Protein AF-A0A535L8A8-F1 (afdb_monomer_lite)

Radius of gyration: 12.47 Å; chains: 1; bounding box: 31×17×32 Å

Sequence (52 aa):
MILPQVMDVVMDLGGNFTIEELKVGQHKTDTSLCRMEVAAPSAEQLERIVRA

pLDDT: mean 84.56, std 6.05, range [58.5, 90.56]

Structure (mmCIF, N/CA/C/O backbone):
data_AF-A0A535L8A8-F1
#
_entry.id   AF-A0A535L8A8-F1
#
loop_
_atom_site.group_PDB
_atom_site.id
_atom_site.type_symbol
_atom_site.label_atom_id
_atom_site.label_alt_id
_atom_site.label_comp_id
_atom_site.label_asym_id
_atom_site.label_entity_id
_atom_site.label_seq_id
_atom_site.pdbx_PDB_ins_code
_atom_site.Cartn_x
_atom_site.Cartn_y
_atom_site.Cartn_z
_atom_site.occupancy
_atom_site.B_iso_or_equiv
_atom_site.auth_seq_id
_atom_site.auth_comp_id
_atom_site.auth_asym_id
_atom_site.auth_atom_id
_atom_site.pdbx_PDB_model_num
ATOM 1 N N . MET A 1 1 ? 6.204 8.588 -12.562 1.00 58.50 1 MET A N 1
ATOM 2 C CA . MET A 1 1 ? 6.759 7.617 -11.596 1.00 58.50 1 MET A CA 1
ATOM 3 C C . MET A 1 1 ? 5.590 7.075 -10.798 1.00 58.50 1 MET A C 1
ATOM 5 O O . MET A 1 1 ? 4.949 7.872 -10.136 1.00 58.50 1 MET A O 1
ATOM 9 N N . ILE A 1 2 ? 5.258 5.790 -10.921 1.00 74.62 2 ILE A N 1
ATOM 10 C CA . ILE A 1 2 ? 4.013 5.240 -10.346 1.00 74.62 2 ILE A CA 1
ATOM 11 C C . ILE A 1 2 ? 4.255 4.693 -8.928 1.00 74.62 2 ILE A C 1
ATOM 13 O O . ILE A 1 2 ? 3.409 4.837 -8.059 1.00 74.62 2 ILE A O 1
ATOM 17 N N . LEU A 1 3 ? 5.447 4.141 -8.663 1.00 76.19 3 LEU A N 1
ATOM 18 C CA . LEU A 1 3 ? 5.768 3.502 -7.380 1.00 76.19 3 LEU A CA 1
ATOM 19 C C . LEU A 1 3 ? 5.620 4.426 -6.153 1.00 76.19 3 LEU A C 1
ATOM 21 O O . LEU A 1 3 ? 4.941 4.023 -5.214 1.00 76.19 3 LEU A O 1
ATOM 25 N N . PRO A 1 4 ? 6.207 5.643 -6.143 1.00 82.44 4 PRO A N 1
ATOM 26 C CA . PRO A 1 4 ? 6.105 6.529 -4.984 1.00 82.44 4 PRO A CA 1
ATOM 27 C C . PRO A 1 4 ? 4.671 7.009 -4.754 1.00 82.44 4 PRO A C 1
ATOM 29 O O . PRO A 1 4 ? 4.232 7.068 -3.618 1.00 82.44 4 PRO A O 1
ATOM 32 N N . GLN A 1 5 ? 3.913 7.257 -5.830 1.00 85.56 5 GLN A N 1
ATOM 33 C CA . GLN A 1 5 ? 2.513 7.677 -5.724 1.00 85.56 5 GLN A CA 1
ATOM 34 C C . GLN A 1 5 ? 1.642 6.623 -5.043 1.00 85.56 5 GLN A C 1
ATOM 36 O O . GLN A 1 5 ? 0.799 6.971 -4.227 1.00 85.56 5 GLN A O 1
ATOM 41 N N . VAL A 1 6 ? 1.850 5.339 -5.349 1.00 84.69 6 VAL A N 1
ATOM 42 C CA . VAL A 1 6 ? 1.103 4.262 -4.686 1.00 84.69 6 VAL A CA 1
ATOM 43 C C . VAL A 1 6 ? 1.438 4.216 -3.193 1.00 84.69 6 VAL A C 1
ATOM 45 O O . VAL A 1 6 ? 0.538 4.078 -2.373 1.00 84.69 6 VAL A O 1
ATOM 48 N N . MET A 1 7 ? 2.713 4.380 -2.828 1.00 85.25 7 MET A N 1
ATOM 49 C CA . MET A 1 7 ? 3.136 4.418 -1.421 1.00 85.25 7 MET A CA 1
ATOM 50 C C . MET A 1 7 ? 2.534 5.615 -0.678 1.00 85.25 7 MET A C 1
ATOM 52 O O . MET A 1 7 ? 2.052 5.448 0.441 1.00 85.25 7 MET A O 1
ATOM 56 N N . ASP A 1 8 ? 2.516 6.787 -1.314 1.00 88.81 8 ASP A N 1
ATOM 57 C CA . ASP A 1 8 ? 1.908 7.998 -0.759 1.00 88.81 8 ASP A CA 1
ATOM 58 C C . ASP A 1 8 ? 0.411 7.793 -0.503 1.00 88.81 8 ASP A C 1
ATOM 60 O O . ASP A 1 8 ? -0.057 8.065 0.596 1.00 88.81 8 ASP A O 1
ATOM 64 N N . VAL A 1 9 ? -0.329 7.211 -1.455 1.00 88.31 9 VAL A N 1
ATOM 65 C CA . VAL A 1 9 ? -1.764 6.916 -1.282 1.00 88.31 9 VAL A CA 1
ATOM 66 C C . VAL A 1 9 ? -2.011 5.969 -0.106 1.00 88.31 9 VAL A C 1
ATOM 68 O O . VAL A 1 9 ? -2.937 6.189 0.677 1.00 88.31 9 VAL A O 1
ATOM 71 N N . VAL A 1 10 ? -1.189 4.924 0.052 1.00 87.06 10 VAL A N 1
ATOM 72 C CA . VAL A 1 10 ? -1.321 3.998 1.188 1.00 87.06 10 VAL A CA 1
ATOM 73 C C . VAL A 1 10 ? -1.091 4.732 2.514 1.00 87.06 10 VAL A C 1
ATOM 75 O O . VAL A 1 10 ? -1.870 4.537 3.449 1.00 87.06 10 VAL A O 1
ATOM 78 N N . MET A 1 11 ? -0.072 5.597 2.593 1.00 87.06 11 MET A N 1
ATOM 79 C CA . MET A 1 11 ? 0.223 6.389 3.796 1.00 87.06 11 MET A CA 1
ATOM 80 C C . MET A 1 11 ? -0.862 7.429 4.097 1.00 87.06 11 MET A C 1
ATOM 82 O O . MET A 1 11 ? -1.285 7.539 5.248 1.00 87.06 11 MET A O 1
ATOM 86 N N . ASP A 1 12 ? -1.364 8.136 3.084 1.00 89.56 12 ASP A N 1
ATOM 87 C CA . ASP A 1 12 ? -2.422 9.148 3.216 1.00 89.56 12 ASP A CA 1
ATOM 88 C C . ASP A 1 12 ? -3.737 8.546 3.725 1.00 89.56 12 ASP A C 1
ATOM 90 O O . ASP A 1 12 ? -4.477 9.168 4.490 1.00 89.56 12 ASP A O 1
ATOM 94 N N . LEU A 1 13 ? -4.027 7.303 3.337 1.00 85.81 13 LEU A N 1
ATOM 95 C CA . LEU A 1 13 ? -5.200 6.561 3.801 1.00 85.81 13 LEU A CA 1
ATOM 96 C C . LEU A 1 13 ? -5.006 5.932 5.194 1.00 85.81 13 LEU A C 1
ATOM 98 O O . LEU A 1 13 ? -5.937 5.316 5.727 1.00 85.81 13 LEU A O 1
ATOM 102 N N . GLY A 1 14 ? -3.830 6.111 5.805 1.00 85.88 14 GLY A N 1
ATOM 103 C CA . GLY A 1 14 ? -3.476 5.559 7.112 1.00 85.88 14 GLY A CA 1
ATOM 104 C C . GLY A 1 14 ? -3.244 4.047 7.091 1.00 85.88 14 GLY A C 1
ATOM 105 O O . GLY A 1 14 ? -3.411 3.383 8.115 1.00 85.88 14 GLY A O 1
ATOM 106 N N . GLY A 1 15 ? -2.924 3.495 5.920 1.00 86.88 15 GLY A N 1
ATOM 107 C CA . GLY A 1 15 ? -2.507 2.112 5.748 1.00 86.88 15 GLY A CA 1
ATOM 108 C C . GLY A 1 15 ? -1.009 1.939 5.974 1.00 86.88 15 GLY A C 1
ATOM 109 O O . GLY A 1 15 ? -0.228 2.888 5.947 1.00 86.88 15 GLY A O 1
ATOM 110 N N . ASN A 1 16 ? -0.602 0.693 6.169 1.00 89.00 16 ASN A N 1
ATOM 111 C CA . ASN A 1 16 ? 0.790 0.298 6.265 1.00 89.00 16 ASN A CA 1
ATOM 112 C C . ASN A 1 16 ? 1.129 -0.594 5.069 1.00 89.00 16 ASN A C 1
ATOM 114 O O . ASN A 1 16 ? 0.335 -1.455 4.693 1.00 89.00 16 ASN A O 1
ATOM 118 N N . PHE A 1 17 ? 2.306 -0.420 4.476 1.00 88.00 17 PHE A N 1
ATOM 119 C CA . PHE A 1 17 ? 2.769 -1.286 3.395 1.00 88.00 17 PHE A CA 1
ATOM 120 C C . PHE A 1 17 ? 4.125 -1.890 3.732 1.00 88.00 17 PHE A C 1
ATOM 122 O O . PHE A 1 17 ? 4.934 -1.304 4.448 1.00 88.00 17 PHE A O 1
ATOM 129 N N . THR A 1 18 ? 4.374 -3.084 3.214 1.00 89.12 18 THR A N 1
ATOM 130 C CA . THR A 1 18 ? 5.665 -3.763 3.297 1.00 89.12 18 THR A CA 1
ATOM 131 C C . THR A 1 18 ? 6.031 -4.253 1.909 1.00 89.12 18 THR A C 1
ATOM 133 O O . THR A 1 18 ? 5.251 -4.937 1.257 1.00 89.12 18 THR A O 1
ATOM 136 N N . ILE A 1 19 ? 7.208 -3.869 1.420 1.00 88.06 19 ILE A N 1
ATOM 137 C CA . ILE A 1 19 ? 7.703 -4.345 0.127 1.00 88.06 19 ILE A CA 1
ATOM 138 C C . ILE A 1 19 ? 8.337 -5.713 0.356 1.00 88.06 19 ILE A C 1
ATOM 140 O O . ILE A 1 19 ? 9.358 -5.810 1.034 1.00 88.06 19 ILE A O 1
ATOM 144 N N . GLU A 1 20 ? 7.744 -6.757 -0.215 1.00 90.56 20 GLU A N 1
ATOM 145 C CA . GLU A 1 20 ? 8.300 -8.110 -0.149 1.00 90.56 20 GLU A CA 1
ATOM 146 C C . GLU A 1 20 ? 9.335 -8.336 -1.2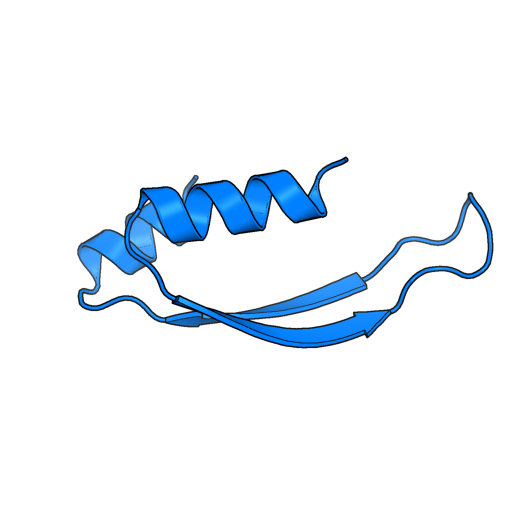52 1.00 90.56 20 GLU A C 1
ATOM 148 O O . GLU A 1 20 ? 10.383 -8.934 -1.023 1.00 90.56 20 GLU A O 1
ATOM 153 N N . GLU A 1 21 ? 9.055 -7.851 -2.464 1.00 88.62 21 GLU A N 1
ATOM 154 C CA . GLU A 1 21 ? 9.935 -8.061 -3.609 1.00 88.62 21 GLU A CA 1
ATOM 155 C C . GLU A 1 21 ? 9.887 -6.864 -4.556 1.00 88.62 21 GLU A C 1
ATOM 157 O O . GLU A 1 21 ? 8.827 -6.469 -5.034 1.00 88.62 21 GLU A O 1
ATOM 162 N N . LEU A 1 22 ? 11.050 -6.303 -4.877 1.00 85.94 22 LEU A N 1
ATOM 163 C CA . LEU A 1 22 ? 11.179 -5.246 -5.872 1.00 85.94 22 LEU A CA 1
ATOM 164 C C . LEU A 1 22 ? 12.169 -5.688 -6.948 1.00 85.94 22 LEU A C 1
ATOM 166 O O . LEU A 1 22 ? 13.378 -5.726 -6.727 1.00 85.94 22 LEU A O 1
ATOM 170 N N . LYS A 1 23 ? 11.652 -6.001 -8.135 1.00 84.88 23 LYS A N 1
ATOM 171 C CA . LYS A 1 23 ? 12.441 -6.270 -9.336 1.00 84.88 23 LYS A CA 1
ATOM 172 C C . LYS A 1 23 ? 12.450 -5.031 -10.206 1.00 84.88 23 LYS A C 1
ATOM 174 O O . LYS A 1 23 ? 11.507 -4.764 -10.948 1.00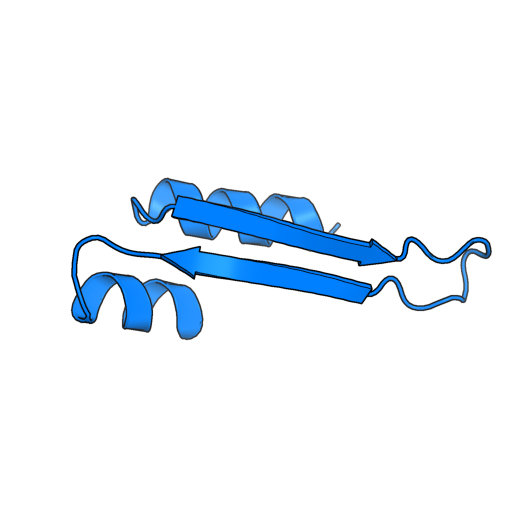 84.88 23 LYS A O 1
ATOM 179 N N . VAL A 1 24 ? 13.538 -4.280 -10.108 1.00 84.44 24 VAL A N 1
ATOM 180 C CA . VAL A 1 24 ? 13.808 -3.163 -11.010 1.00 84.44 24 VAL A CA 1
ATOM 181 C C . VAL A 1 24 ? 14.395 -3.731 -12.296 1.00 84.44 24 VAL A C 1
ATOM 183 O O . VAL A 1 24 ? 15.398 -4.445 -12.265 1.00 84.44 24 VAL A O 1
ATOM 186 N N . GLY A 1 25 ? 13.745 -3.437 -13.420 1.00 81.81 25 GLY A N 1
ATOM 187 C CA . GLY A 1 25 ? 14.256 -3.798 -14.737 1.00 81.81 25 GLY A CA 1
ATOM 188 C C . GLY A 1 25 ? 15.636 -3.176 -14.968 1.00 81.81 25 GLY A C 1
ATOM 189 O O . GLY A 1 25 ? 15.839 -2.001 -14.663 1.00 81.81 25 GLY A O 1
ATOM 190 N N . GLN A 1 26 ? 16.598 -3.949 -15.476 1.00 78.19 26 GLN A N 1
ATOM 191 C CA . GLN A 1 26 ? 17.953 -3.430 -15.716 1.00 78.19 26 GLN A CA 1
ATOM 192 C C . GLN A 1 26 ? 18.010 -2.539 -16.964 1.00 78.19 26 GLN A C 1
ATOM 194 O O . GLN A 1 26 ? 18.874 -1.666 -17.066 1.00 78.19 26 GLN A O 1
ATOM 199 N N . HIS A 1 27 ? 17.064 -2.710 -17.890 1.00 83.62 27 HIS A N 1
ATOM 200 C CA . HIS A 1 27 ? 16.934 -1.886 -19.085 1.00 83.62 27 HIS A CA 1
ATOM 201 C C . HIS A 1 27 ? 15.697 -0.982 -19.027 1.00 83.62 27 HIS A C 1
ATOM 203 O O . HIS A 1 27 ? 14.687 -1.309 -18.415 1.00 83.62 27 HIS A O 1
ATOM 209 N N . LYS A 1 28 ? 15.743 0.164 -19.723 1.00 69.56 28 LYS A N 1
ATOM 210 C CA . LYS A 1 28 ? 14.631 1.141 -19.779 1.00 69.56 28 LYS 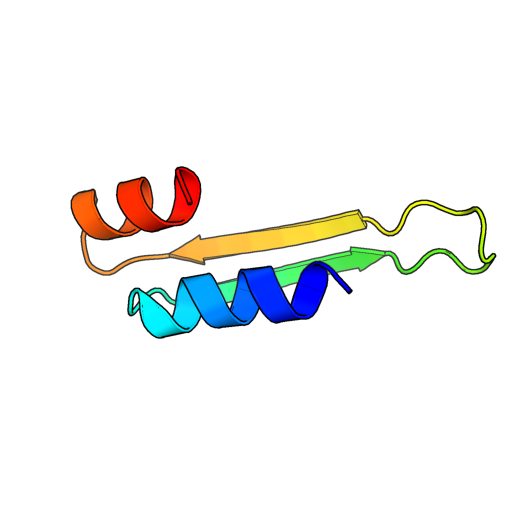A CA 1
ATOM 211 C C . LYS A 1 28 ? 13.318 0.573 -20.345 1.00 69.56 28 LYS A C 1
ATOM 213 O O . LYS A 1 28 ? 12.275 1.191 -20.165 1.00 69.56 28 LYS A O 1
ATOM 218 N N . THR A 1 29 ? 13.382 -0.550 -21.056 1.00 75.81 29 THR A N 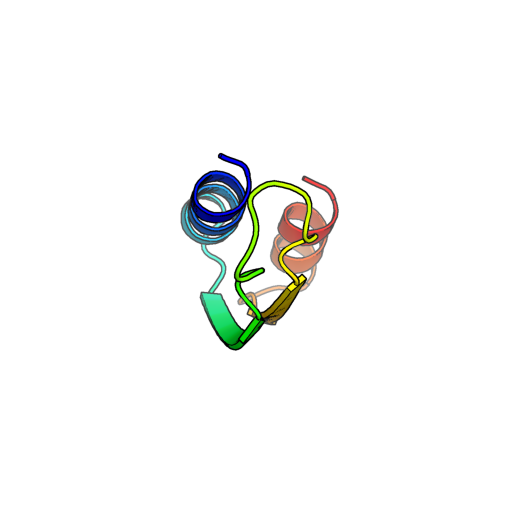1
ATOM 219 C CA . THR A 1 29 ? 12.236 -1.277 -21.624 1.00 75.81 29 THR A CA 1
ATOM 220 C C . THR A 1 29 ? 11.708 -2.377 -20.710 1.00 75.81 29 THR A C 1
ATOM 222 O O . THR A 1 29 ? 10.620 -2.894 -20.952 1.00 75.81 29 THR A O 1
ATOM 225 N N . ASP A 1 30 ? 12.463 -2.746 -19.677 1.00 74.56 30 ASP A N 1
ATOM 226 C CA . ASP A 1 30 ? 12.089 -3.830 -18.784 1.00 74.56 30 ASP A CA 1
ATOM 227 C C . ASP A 1 30 ? 11.035 -3.336 -17.797 1.00 74.56 30 ASP A C 1
ATOM 229 O O . ASP A 1 30 ? 11.179 -2.303 -17.136 1.00 74.56 30 ASP A O 1
ATOM 233 N N . THR A 1 31 ? 9.950 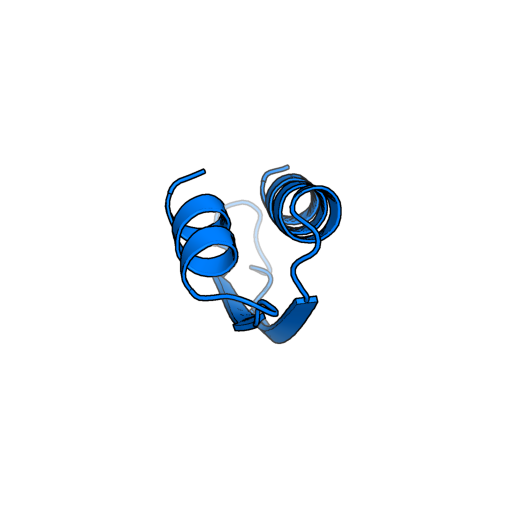-4.098 -17.688 1.00 75.75 31 THR A N 1
ATOM 234 C CA . THR A 1 31 ? 8.883 -3.783 -16.740 1.00 75.75 31 THR A CA 1
ATOM 235 C C . THR A 1 31 ? 9.393 -4.039 -15.330 1.00 75.75 31 THR A C 1
ATOM 237 O O . THR A 1 31 ? 9.819 -5.146 -15.005 1.00 75.75 31 THR A O 1
ATOM 240 N N . SER A 1 32 ? 9.349 -3.013 -14.484 1.00 81.81 32 SER A N 1
ATOM 241 C CA . SER A 1 32 ? 9.656 -3.188 -13.068 1.00 81.81 32 SER A CA 1
ATOM 242 C C . SER A 1 32 ? 8.451 -3.801 -12.361 1.00 81.81 32 SER A C 1
ATOM 244 O O . SER A 1 32 ? 7.323 -3.345 -12.543 1.00 81.81 32 SER A O 1
ATOM 246 N N . LEU A 1 33 ? 8.691 -4.833 -11.561 1.00 83.69 33 LEU A N 1
ATOM 247 C CA . LEU A 1 33 ? 7.675 -5.536 -10.785 1.00 83.69 33 LEU A CA 1
ATOM 248 C C . LEU A 1 33 ? 7.910 -5.259 -9.305 1.00 83.69 33 LEU A C 1
ATOM 250 O O . LEU A 1 33 ? 9.022 -5.413 -8.808 1.00 83.69 33 LEU A O 1
ATOM 254 N N . CYS A 1 34 ? 6.858 -4.860 -8.605 1.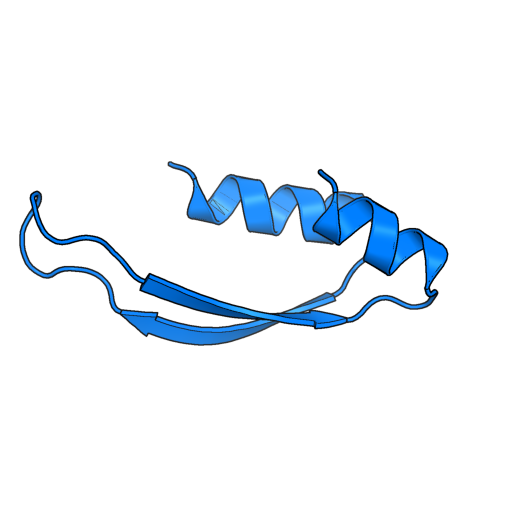00 86.88 34 CYS A N 1
ATOM 255 C CA . CYS A 1 34 ? 6.878 -4.664 -7.164 1.00 86.88 34 CYS A CA 1
ATOM 256 C C . CYS A 1 34 ? 5.771 -5.516 -6.550 1.00 86.88 34 CYS A C 1
ATOM 258 O O . CYS A 1 34 ? 4.604 -5.360 -6.906 1.00 86.88 34 CYS A O 1
ATOM 260 N N . ARG A 1 35 ? 6.145 -6.420 -5.650 1.00 88.19 35 ARG A N 1
ATOM 261 C CA . ARG A 1 35 ? 5.238 -7.123 -4.753 1.00 88.19 35 ARG A CA 1
ATOM 262 C C . ARG A 1 35 ? 5.298 -6.422 -3.405 1.00 88.19 35 ARG A C 1
ATOM 264 O O . ARG A 1 35 ? 6.353 -6.347 -2.775 1.00 88.19 35 ARG A O 1
ATOM 271 N N . MET A 1 36 ? 4.152 -5.910 -2.991 1.00 87.94 36 MET A N 1
ATOM 272 C CA . MET A 1 36 ? 3.970 -5.269 -1.702 1.00 87.94 36 MET A CA 1
ATOM 273 C C . MET A 1 36 ? 2.755 -5.867 -1.006 1.00 87.94 36 MET A C 1
ATOM 275 O O . MET A 1 36 ? 1.731 -6.120 -1.641 1.00 87.94 36 MET A O 1
ATOM 279 N N . GLU A 1 37 ? 2.889 -6.080 0.292 1.00 89.69 37 GLU A N 1
ATOM 280 C CA . GLU A 1 37 ? 1.791 -6.388 1.188 1.00 89.69 37 GLU A CA 1
ATOM 281 C C . GLU A 1 37 ? 1.229 -5.076 1.735 1.00 89.69 37 GLU A C 1
ATOM 283 O O . GLU A 1 37 ? 1.981 -4.189 2.147 1.00 89.69 37 GLU A O 1
ATOM 288 N N . VAL A 1 38 ? -0.094 -4.943 1.721 1.00 88.38 38 VAL A N 1
ATOM 289 C CA . VAL A 1 38 ? -0.798 -3.775 2.249 1.00 88.38 38 VAL A CA 1
ATOM 290 C C . VAL A 1 38 ? -1.662 -4.237 3.410 1.00 88.38 38 VAL A C 1
ATOM 292 O O . VAL A 1 38 ? -2.526 -5.096 3.250 1.00 88.38 38 VAL A O 1
ATOM 295 N N . ALA A 1 39 ? -1.433 -3.642 4.574 1.00 88.44 39 ALA A N 1
ATOM 296 C CA . ALA A 1 39 ? -2.196 -3.866 5.786 1.00 88.44 39 ALA A CA 1
ATOM 297 C C . ALA A 1 39 ? -2.913 -2.574 6.178 1.00 88.44 39 ALA A C 1
ATOM 299 O O . ALA A 1 39 ? -2.360 -1.480 6.079 1.00 88.44 39 ALA A O 1
ATOM 300 N N . ALA A 1 40 ? -4.144 -2.691 6.662 1.00 89.75 40 ALA A N 1
ATOM 301 C CA . ALA A 1 40 ? -4.897 -1.551 7.160 1.00 89.75 40 ALA A CA 1
ATOM 302 C C . ALA A 1 40 ? -5.547 -1.888 8.510 1.00 89.75 40 ALA A C 1
ATOM 304 O O . ALA A 1 40 ? -5.858 -3.055 8.759 1.00 89.75 40 ALA A O 1
ATOM 305 N N . PRO A 1 41 ? -5.797 -0.884 9.369 1.00 86.94 41 PRO A N 1
ATOM 306 C CA . PRO A 1 41 ? -6.458 -1.083 10.662 1.00 86.94 41 PRO A CA 1
ATOM 307 C C . PRO A 1 41 ? -7.894 -1.611 10.544 1.00 86.94 41 PRO A C 1
ATOM 309 O O . PRO A 1 41 ? -8.416 -2.215 11.478 1.00 86.94 41 PRO A O 1
ATOM 312 N N . SER A 1 42 ? -8.551 -1.347 9.413 1.00 89.38 42 SER A N 1
ATOM 313 C CA . SER A 1 42 ? -9.947 -1.696 9.160 1.00 89.38 42 SER A CA 1
ATOM 314 C C . SER A 1 42 ? -10.147 -2.167 7.721 1.00 89.38 42 SER A C 1
ATOM 316 O O . SER A 1 42 ? -9.449 -1.728 6.804 1.00 89.38 42 SER A O 1
ATOM 318 N N . ALA A 1 43 ? -11.133 -3.044 7.513 1.00 88.06 43 ALA A N 1
ATOM 319 C CA . ALA A 1 43 ? -11.486 -3.538 6.181 1.00 88.06 43 ALA A CA 1
ATOM 320 C C . ALA A 1 43 ? -11.928 -2.404 5.239 1.00 88.06 43 ALA A C 1
ATOM 322 O O . ALA A 1 43 ? -11.592 -2.425 4.061 1.00 88.06 43 ALA A O 1
ATOM 323 N N . GLU A 1 44 ? -12.614 -1.386 5.765 1.00 88.69 44 GLU A N 1
ATOM 324 C CA . GLU A 1 44 ? -13.054 -0.221 4.992 1.00 88.69 44 GLU A CA 1
ATOM 325 C C . GLU A 1 44 ? -11.864 0.608 4.481 1.00 88.69 44 GLU A C 1
ATOM 327 O O . GLU A 1 44 ? -11.840 1.015 3.322 1.00 88.69 44 GLU A O 1
ATOM 332 N N . GLN A 1 45 ? -10.827 0.805 5.306 1.00 87.56 45 GLN A N 1
ATOM 333 C CA . GLN A 1 45 ? -9.591 1.448 4.852 1.00 87.56 45 GLN A CA 1
ATOM 334 C C . GLN A 1 45 ? -8.848 0.590 3.833 1.00 87.56 45 GLN A C 1
ATOM 336 O O . GLN A 1 45 ? -8.394 1.125 2.824 1.00 87.56 45 GLN A O 1
ATOM 341 N N . LEU A 1 46 ? -8.756 -0.725 4.060 1.00 88.38 46 LEU A N 1
ATOM 342 C CA . LEU A 1 46 ? -8.117 -1.636 3.111 1.00 88.38 46 LEU A CA 1
ATOM 343 C C . LEU A 1 46 ? -8.800 -1.561 1.742 1.00 88.38 46 LEU A C 1
ATOM 345 O O . LEU A 1 46 ? -8.133 -1.426 0.722 1.00 88.38 46 LEU A O 1
ATOM 349 N N . GLU A 1 47 ? -10.132 -1.589 1.719 1.00 88.81 47 GLU A N 1
ATOM 350 C CA . GLU A 1 47 ? -10.901 -1.511 0.482 1.00 88.81 47 GLU A CA 1
ATOM 351 C C . GLU A 1 47 ? -10.709 -0.163 -0.223 1.00 88.81 47 GLU A C 1
ATOM 353 O O . GLU A 1 47 ? -10.545 -0.127 -1.442 1.00 88.81 47 GLU A O 1
ATOM 358 N N . ARG A 1 48 ? -10.649 0.942 0.528 1.00 87.44 48 ARG A N 1
ATOM 359 C CA . ARG A 1 48 ? -10.328 2.263 -0.028 1.00 87.44 48 ARG A CA 1
ATOM 360 C C . ARG A 1 48 ? -8.931 2.317 -0.639 1.00 87.44 48 ARG A C 1
ATOM 362 O O . ARG A 1 48 ? -8.780 2.917 -1.695 1.00 87.44 48 ARG A O 1
ATOM 369 N N . ILE A 1 49 ? -7.941 1.688 -0.006 1.00 86.75 49 ILE A N 1
ATOM 370 C CA . ILE A 1 49 ? -6.561 1.636 -0.507 1.00 86.75 49 ILE A CA 1
ATOM 371 C C . ILE A 1 49 ? -6.473 0.791 -1.785 1.00 86.75 49 ILE A C 1
ATOM 373 O O . ILE A 1 49 ? -5.816 1.190 -2.738 1.00 86.75 49 ILE A O 1
ATOM 377 N N . VAL A 1 50 ? -7.156 -0.356 -1.830 1.00 85.12 50 VAL A N 1
ATOM 378 C CA . VAL A 1 50 ? -7.138 -1.269 -2.989 1.00 85.12 50 VAL A CA 1
ATOM 379 C C . VAL A 1 50 ? -7.917 -0.712 -4.190 1.00 85.12 50 VAL A C 1
ATOM 381 O O . VAL A 1 50 ? -7.629 -1.081 -5.327 1.00 85.12 50 VAL A O 1
ATOM 384 N N . ARG A 1 51 ? -8.915 0.151 -3.959 1.00 85.62 51 ARG A N 1
ATOM 385 C CA . ARG A 1 51 ? -9.761 0.748 -5.010 1.00 85.62 51 ARG A CA 1
ATOM 386 C C . ARG A 1 51 ? -9.293 2.120 -5.516 1.00 85.62 51 ARG A C 1
ATOM 388 O O . ARG A 1 51 ? -9.947 2.641 -6.420 1.00 85.62 51 ARG A O 1
ATOM 395 N N . ALA A 1 52 ? -8.261 2.708 -4.912 1.00 75.06 52 ALA A N 1
ATOM 396 C CA . ALA A 1 52 ? -7.703 4.005 -5.309 1.00 75.06 52 ALA A CA 1
ATOM 397 C C . ALA A 1 52 ? -7.008 3.936 -6.678 1.00 75.06 52 ALA A C 1
ATOM 399 O O . ALA A 1 52 ? -7.139 4.925 -7.436 1.00 75.06 52 ALA A O 1
#

Secondary structure (DSSP, 8-state):
--HHHHHHHHHHTT-EEEEEEEE--SSTTSPPEEEEEEE-SSHHHHHHHHT-

Foldseek 3Di:
DVVVVLVVLCVVLVKDKDWPDWADDPDPPDDIDTDMDIGDPDPVSVVVSVVD